Protein AF-A0A952K1B1-F1 (afdb_monomer_lite)

Foldseek 3Di:
DPVVQQEDEDPPPPVVVLVVVCVVPVRRAYAYQDPVCLLVVCCVVSSHPLDHPPDLQVLQADPVGNLSVVLSVCSVVVVSVVSVVSCVVLCVVVLCVQLVCVQFQQPVCRPGRDGFVLSSLLSCVQLVHDNPPDNHDDPPGDHDDPVSSVSSNVSCCVSPSHDD

Secondary structure (DSSP, 8-state):
--TT--EEEE-S--HHHHHHHHHH-TTSEEEES-THHHHTTTTTTTSS-SS-TT--GGGS-BTTB-HHHHHHHHHHTT-HHHHHHHHHHTTHHHHHHHHHHHHHB-TTSTTS-B--HHHHHHHHHHTT----S--SPPTTSPPPPHHHHHHHHHHHHHTTSS--

Sequence (164 aa):
EIPAVCATKEGAFRPASSRLLHELAPDLVIWECDTTVYRAGWLRAGIVGPAQLGTAGYLYETPQQPILSEYWELVWNDKLMEAMDYAEKSGLDQFGVDIRSWFTCYPGRPDYFTHWGGAFKYAASLLGLPIGDYPHSRPPQAELPDEGRAQIRTAYQRFGLIAE

Structure (mmCIF, N/CA/C/O backbone):
data_AF-A0A952K1B1-F1
#
_entry.id   AF-A0A952K1B1-F1
#
loop_
_atom_site.group_PDB
_atom_site.id
_atom_site.type_symbol
_atom_site.label_atom_id
_atom_site.label_alt_id
_atom_site.label_comp_id
_atom_site.label_asym_id
_atom_site.label_entity_id
_atom_site.label_seq_id
_atom_site.pdbx_PDB_ins_code
_atom_site.Cartn_x
_atom_site.Cartn_y
_atom_site.Cartn_z
_atom_site.occupancy
_atom_site.B_iso_or_equiv
_atom_site.auth_seq_id
_atom_site.auth_comp_id
_atom_site.auth_asym_id
_atom_site.auth_atom_id
_atom_site.pdbx_PDB_model_num
ATOM 1 N N . GLU A 1 1 ? 19.796 -12.356 -20.522 1.00 65.56 1 GLU A N 1
ATOM 2 C CA . GLU A 1 1 ? 19.002 -12.881 -19.396 1.00 65.56 1 GLU A CA 1
ATOM 3 C C . GLU A 1 1 ? 19.949 -13.402 -18.321 1.00 65.56 1 GLU A C 1
ATOM 5 O O . GLU A 1 1 ? 20.962 -13.998 -18.675 1.00 65.56 1 GLU A O 1
ATOM 10 N N . ILE A 1 2 ? 19.688 -13.111 -17.044 1.00 79.06 2 ILE A N 1
ATOM 11 C CA . ILE A 1 2 ? 20.440 -13.675 -15.912 1.00 79.06 2 ILE A CA 1
ATOM 12 C C . ILE A 1 2 ? 19.483 -14.663 -15.238 1.00 79.06 2 ILE A C 1
ATOM 14 O O . ILE A 1 2 ? 18.572 -14.195 -14.563 1.00 79.06 2 ILE A O 1
ATOM 18 N N . PRO A 1 3 ? 19.662 -15.991 -15.380 1.00 80.12 3 PRO A N 1
ATOM 19 C CA . PRO A 1 3 ? 18.679 -16.982 -14.916 1.00 80.12 3 PRO A CA 1
ATOM 20 C C . PRO A 1 3 ? 18.310 -16.894 -13.428 1.00 80.12 3 PRO A C 1
ATOM 22 O O . PRO A 1 3 ? 17.265 -17.375 -13.010 1.00 80.12 3 PRO A O 1
ATOM 25 N N . ALA A 1 4 ? 19.172 -16.283 -12.613 1.00 90.19 4 ALA A N 1
ATOM 26 C CA . ALA A 1 4 ? 18.931 -16.083 -11.188 1.00 90.19 4 ALA A CA 1
ATOM 27 C C . ALA A 1 4 ? 17.999 -14.895 -10.865 1.00 90.19 4 ALA A C 1
ATOM 29 O O . ALA A 1 4 ? 17.569 -14.765 -9.722 1.00 90.19 4 ALA A O 1
ATOM 30 N N . VAL A 1 5 ? 17.704 -14.015 -11.828 1.00 92.06 5 VAL A N 1
ATOM 31 C CA . VAL A 1 5 ? 16.844 -12.838 -11.632 1.00 92.06 5 VAL A CA 1
ATOM 32 C C . VAL A 1 5 ? 15.463 -13.137 -12.210 1.00 92.06 5 VAL A C 1
ATOM 34 O O . VAL A 1 5 ? 15.254 -13.020 -13.411 1.00 92.06 5 VAL A O 1
ATOM 37 N N . CYS A 1 6 ? 14.528 -13.531 -11.344 1.00 92.56 6 CYS A N 1
ATOM 38 C CA . CYS A 1 6 ? 13.170 -13.938 -11.727 1.00 92.56 6 CYS A CA 1
ATOM 39 C C . CYS A 1 6 ? 12.077 -12.914 -11.380 1.00 92.56 6 CYS A C 1
ATOM 41 O O . CYS A 1 6 ? 10.930 -13.079 -11.789 1.00 92.56 6 CYS A O 1
ATOM 43 N N . ALA A 1 7 ? 12.414 -11.861 -10.632 1.00 93.81 7 ALA A N 1
ATOM 44 C CA . ALA A 1 7 ? 11.464 -10.829 -10.247 1.00 93.81 7 ALA A CA 1
ATOM 45 C C . ALA A 1 7 ? 12.133 -9.464 -10.054 1.00 93.81 7 ALA A C 1
ATOM 47 O O . ALA A 1 7 ? 13.316 -9.378 -9.718 1.00 93.81 7 ALA A O 1
ATOM 48 N N . THR A 1 8 ? 11.342 -8.403 -10.194 1.00 92.81 8 THR A N 1
ATOM 49 C CA . THR A 1 8 ? 11.677 -7.051 -9.747 1.00 92.81 8 THR A CA 1
ATOM 50 C C . THR A 1 8 ? 10.590 -6.506 -8.826 1.00 92.81 8 THR A C 1
ATOM 52 O O . THR A 1 8 ? 9.411 -6.856 -8.928 1.00 92.81 8 THR A O 1
ATOM 55 N N . LYS A 1 9 ? 10.996 -5.607 -7.933 1.00 92.50 9 LYS A N 1
ATOM 56 C CA . LYS A 1 9 ? 10.090 -4.752 -7.178 1.00 92.50 9 LYS A CA 1
ATOM 57 C C . LYS A 1 9 ? 10.264 -3.322 -7.668 1.00 92.50 9 LYS A C 1
ATOM 59 O O . LYS A 1 9 ? 11.312 -2.722 -7.430 1.00 92.50 9 LYS A O 1
ATOM 64 N N . GLU A 1 10 ? 9.215 -2.752 -8.239 1.00 90.75 10 GLU A N 1
ATOM 65 C CA . GLU A 1 10 ? 9.232 -1.388 -8.752 1.00 90.75 10 GLU A CA 1
ATOM 66 C C . GLU A 1 10 ? 8.708 -0.389 -7.723 1.00 90.75 10 GLU A C 1
ATOM 68 O O . GLU A 1 10 ? 7.515 -0.146 -7.566 1.00 90.75 10 GLU A O 1
ATOM 73 N N . GLY A 1 11 ? 9.651 0.191 -6.977 1.00 86.75 11 GLY A N 1
ATOM 74 C CA . GLY A 1 11 ? 9.397 1.221 -5.967 1.00 86.75 11 GLY A CA 1
ATOM 75 C C . GLY A 1 11 ? 9.571 2.654 -6.465 1.00 86.75 11 GLY A C 1
ATOM 76 O O . GLY A 1 11 ? 9.517 3.577 -5.658 1.00 86.75 11 GLY A O 1
ATOM 77 N N . ALA A 1 12 ? 9.819 2.856 -7.763 1.00 86.25 12 ALA A N 1
ATOM 78 C CA . ALA A 1 12 ? 10.068 4.180 -8.331 1.00 86.25 12 ALA A CA 1
ATOM 79 C C . ALA A 1 12 ? 8.786 4.991 -8.594 1.00 86.25 12 ALA A C 1
ATOM 81 O O . AL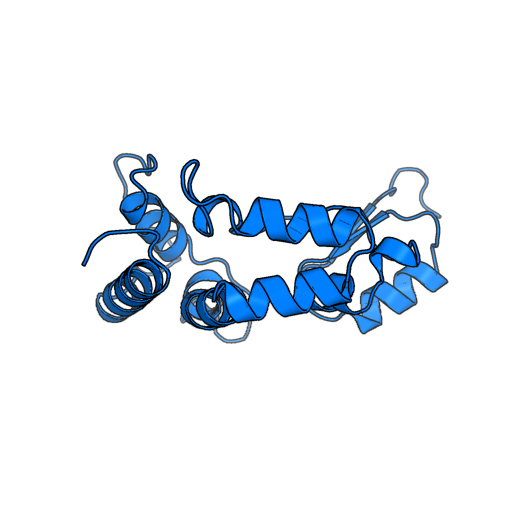A A 1 12 ? 8.891 6.181 -8.889 1.00 86.25 12 ALA A O 1
ATOM 82 N N . PHE A 1 13 ? 7.602 4.363 -8.505 1.00 85.38 13 PHE A N 1
ATOM 83 C CA . PHE A 1 13 ? 6.304 4.963 -8.855 1.00 85.38 13 PHE A CA 1
ATOM 84 C C . PHE A 1 13 ? 6.304 5.544 -10.276 1.00 85.38 13 PHE A C 1
ATOM 86 O O . PHE A 1 13 ? 5.852 6.660 -10.531 1.00 85.38 13 PHE A O 1
ATOM 93 N N . ARG A 1 14 ? 6.868 4.777 -11.218 1.00 90.12 14 ARG A N 1
ATOM 94 C CA . ARG A 1 14 ? 6.936 5.113 -12.646 1.00 90.12 14 ARG A CA 1
ATOM 95 C C . ARG A 1 14 ? 6.400 3.943 -13.473 1.00 90.12 14 ARG A C 1
ATOM 97 O O . ARG A 1 14 ? 7.198 3.250 -14.102 1.00 90.12 14 ARG A O 1
ATOM 104 N N . PRO A 1 15 ? 5.071 3.738 -13.530 1.00 92.19 15 PRO A N 1
ATOM 105 C CA . PRO A 1 15 ? 4.482 2.576 -14.197 1.00 92.19 15 PRO A CA 1
ATOM 106 C C . PRO A 1 15 ? 4.955 2.364 -15.639 1.00 92.19 15 PRO A C 1
ATOM 108 O O . PRO A 1 15 ? 5.158 1.235 -16.074 1.00 92.19 15 PRO A O 1
ATOM 111 N N . ALA A 1 16 ? 5.208 3.444 -16.387 1.00 93.88 16 ALA A N 1
ATOM 112 C CA . ALA A 1 16 ? 5.734 3.352 -17.750 1.00 93.88 16 ALA A CA 1
ATOM 113 C C . ALA A 1 16 ? 7.048 2.548 -17.834 1.00 93.88 16 ALA A C 1
ATOM 115 O O . ALA A 1 16 ? 7.242 1.796 -18.786 1.00 93.88 16 ALA A O 1
ATOM 116 N N . SER A 1 17 ? 7.926 2.657 -16.833 1.00 94.12 17 SER A N 1
ATOM 117 C CA . SER A 1 17 ? 9.162 1.872 -16.763 1.00 94.12 17 SER A CA 1
ATOM 118 C C . SER A 1 17 ? 8.877 0.382 -16.577 1.00 94.12 17 SER A C 1
ATOM 120 O O . SER A 1 17 ? 9.484 -0.436 -17.263 1.00 94.12 17 SER A O 1
ATOM 122 N N . SER A 1 18 ? 7.903 0.032 -15.739 1.00 94.81 18 SER A N 1
ATOM 123 C CA . SER A 1 18 ? 7.454 -1.349 -15.532 1.00 94.81 18 SER A CA 1
ATOM 124 C C . SER A 1 18 ? 6.862 -1.958 -16.803 1.00 94.81 18 SER A C 1
ATOM 126 O O . SER A 1 18 ? 7.141 -3.109 -17.130 1.00 94.81 18 SER A O 1
ATOM 128 N N . ARG A 1 19 ? 6.111 -1.171 -17.587 1.00 95.44 19 ARG A N 1
ATOM 129 C CA . ARG A 1 19 ? 5.605 -1.615 -18.895 1.00 95.44 19 ARG A CA 1
ATOM 130 C C . ARG A 1 19 ? 6.737 -1.922 -19.875 1.00 95.44 19 ARG A C 1
ATOM 132 O O . ARG A 1 19 ? 6.720 -2.979 -20.496 1.00 95.44 19 ARG A O 1
ATOM 139 N N . LEU A 1 20 ? 7.713 -1.020 -19.992 1.00 96.50 20 LEU A N 1
ATOM 140 C CA . LEU A 1 20 ? 8.884 -1.221 -20.853 1.00 96.50 20 LEU A CA 1
ATOM 141 C C . LEU A 1 20 ? 9.710 -2.436 -20.411 1.00 96.50 20 LEU A C 1
ATOM 143 O O . LEU A 1 20 ? 10.224 -3.174 -21.248 1.00 96.50 20 LEU A O 1
ATOM 147 N N . LEU A 1 21 ? 9.819 -2.664 -19.101 1.00 95.12 21 LEU A N 1
ATOM 148 C CA . LEU A 1 21 ? 10.512 -3.825 -18.557 1.00 95.12 21 LEU A CA 1
ATOM 149 C C . LEU A 1 21 ? 9.803 -5.134 -18.914 1.00 95.12 21 LEU A C 1
ATOM 151 O O . LEU A 1 21 ? 10.469 -6.073 -19.334 1.00 95.12 21 LEU A O 1
ATOM 155 N N . HIS A 1 22 ? 8.475 -5.183 -18.810 1.00 96.56 22 HIS A N 1
ATOM 156 C CA . HIS A 1 22 ? 7.697 -6.352 -19.225 1.00 96.56 22 HIS A CA 1
ATOM 157 C C . HIS A 1 22 ? 7.849 -6.646 -20.727 1.00 96.56 22 HIS A C 1
ATOM 159 O O . HIS A 1 22 ? 7.963 -7.800 -21.121 1.00 96.56 22 HIS A O 1
ATOM 165 N N . GLU A 1 23 ? 7.909 -5.615 -21.575 1.00 96.31 23 GLU A N 1
ATOM 166 C CA . GLU A 1 23 ? 8.156 -5.791 -23.015 1.00 96.31 23 GLU A CA 1
ATOM 167 C C . GLU A 1 23 ? 9.562 -6.341 -23.307 1.00 96.31 23 GLU A C 1
ATOM 169 O O . GLU A 1 23 ? 9.740 -7.117 -24.245 1.00 96.31 23 GLU A O 1
ATOM 174 N N . LEU A 1 24 ? 10.557 -5.969 -22.495 1.00 95.38 24 LEU A N 1
ATOM 175 C CA . LEU A 1 24 ? 11.935 -6.447 -22.621 1.00 95.38 24 LEU A CA 1
ATOM 176 C C . LEU A 1 24 ? 12.143 -7.857 -22.036 1.00 95.38 24 LEU A C 1
ATOM 178 O O . LEU A 1 24 ? 12.962 -8.617 -22.553 1.00 95.38 24 LEU A O 1
ATOM 182 N N . ALA A 1 25 ? 11.452 -8.181 -20.943 1.00 94.69 25 ALA A N 1
ATOM 183 C CA . ALA A 1 25 ? 11.604 -9.412 -20.171 1.00 94.69 25 ALA A CA 1
ATOM 184 C C . ALA A 1 25 ? 10.228 -9.909 -19.671 1.00 94.69 25 ALA A C 1
ATOM 186 O O . ALA A 1 25 ? 9.904 -9.731 -18.495 1.00 94.69 25 ALA A O 1
ATOM 187 N N . PRO A 1 26 ? 9.411 -10.530 -20.542 1.00 93.56 26 PRO A N 1
ATOM 188 C CA . PRO A 1 26 ? 8.021 -10.880 -20.229 1.00 93.56 26 PRO A CA 1
ATOM 189 C C . PRO A 1 26 ? 7.877 -11.933 -19.124 1.00 93.56 26 PRO A C 1
ATOM 191 O O . PRO A 1 26 ? 6.872 -11.936 -18.419 1.00 93.56 26 PRO A O 1
ATOM 194 N N . ASP A 1 27 ? 8.888 -12.785 -18.941 1.00 92.62 27 ASP A N 1
ATOM 195 C CA . ASP A 1 27 ? 8.898 -13.827 -17.908 1.00 92.62 27 ASP A CA 1
ATOM 196 C C . ASP A 1 27 ? 9.353 -13.308 -16.529 1.00 92.62 27 ASP A C 1
ATOM 198 O O . ASP A 1 27 ? 9.315 -14.040 -15.538 1.00 92.62 27 ASP A O 1
ATOM 202 N N . LEU A 1 28 ? 9.793 -12.045 -16.438 1.00 94.50 28 LEU A N 1
ATOM 203 C CA . LEU A 1 28 ? 10.175 -11.423 -15.174 1.00 94.50 28 LEU A CA 1
ATOM 204 C C . LEU A 1 28 ? 8.920 -11.016 -14.393 1.00 94.50 28 LEU A C 1
ATOM 206 O O . LEU A 1 28 ? 8.127 -10.197 -14.853 1.00 94.50 28 LEU A O 1
ATOM 210 N N . VAL A 1 29 ? 8.769 -11.515 -13.164 1.00 94.62 29 VAL A N 1
ATOM 211 C CA . VAL A 1 29 ? 7.666 -11.095 -12.290 1.00 94.62 29 VAL A CA 1
ATOM 212 C C . VAL A 1 29 ? 7.878 -9.648 -11.851 1.00 94.62 29 VAL A C 1
ATOM 214 O O . VAL A 1 29 ? 8.892 -9.320 -11.236 1.00 94.62 29 VAL A O 1
ATOM 217 N N . ILE A 1 30 ? 6.905 -8.778 -12.110 1.00 95.25 30 ILE A N 1
ATOM 218 C CA . ILE A 1 30 ? 6.952 -7.379 -11.673 1.00 95.25 30 ILE A CA 1
ATOM 219 C C . ILE A 1 30 ? 5.991 -7.179 -10.504 1.00 95.25 30 ILE A C 1
ATOM 221 O O . ILE A 1 30 ? 4.778 -7.344 -10.648 1.00 95.25 30 ILE A O 1
ATOM 225 N N . TRP A 1 31 ? 6.519 -6.779 -9.349 1.00 94.25 31 TRP A N 1
ATOM 226 C CA . TRP A 1 31 ? 5.712 -6.261 -8.247 1.00 94.25 31 TRP A CA 1
ATOM 227 C C . TRP A 1 31 ? 5.761 -4.743 -8.225 1.00 94.25 31 TRP A C 1
ATOM 229 O O . TRP A 1 31 ? 6.801 -4.151 -7.942 1.00 94.25 31 TRP A O 1
ATOM 239 N N . GLU A 1 32 ? 4.619 -4.122 -8.479 1.00 91.81 32 GLU A N 1
ATOM 240 C CA . GLU A 1 32 ? 4.472 -2.671 -8.447 1.00 91.81 32 GLU A CA 1
ATOM 241 C C . GLU A 1 32 ? 4.136 -2.151 -7.051 1.00 91.81 32 GLU A C 1
ATOM 243 O O . GLU A 1 32 ? 3.446 -2.813 -6.269 1.00 91.81 32 GLU A O 1
ATOM 248 N N . CYS A 1 33 ? 4.608 -0.939 -6.761 1.00 88.38 33 CYS A N 1
ATOM 249 C CA . CYS A 1 33 ? 4.230 -0.180 -5.573 1.00 88.38 33 CYS A CA 1
ATOM 250 C C . CYS A 1 33 ? 3.108 0.828 -5.860 1.00 88.38 33 CYS A C 1
ATOM 252 O O . CYS A 1 33 ? 2.483 1.299 -4.910 1.00 88.38 33 CYS A O 1
ATOM 254 N N . ASP A 1 34 ? 2.831 1.167 -7.123 1.00 87.81 34 ASP A N 1
ATOM 255 C CA . ASP A 1 34 ? 1.711 2.042 -7.490 1.00 87.81 34 ASP A CA 1
ATOM 256 C C . ASP A 1 34 ? 0.416 1.233 -7.669 1.00 87.81 34 ASP A C 1
ATOM 258 O O . ASP A 1 34 ? 0.363 0.299 -8.465 1.00 87.81 34 ASP A O 1
ATOM 262 N N . THR A 1 35 ? -0.654 1.584 -6.950 1.00 86.12 35 THR A N 1
ATOM 263 C CA . THR A 1 35 ? -1.942 0.874 -7.048 1.00 86.12 35 THR A CA 1
ATOM 264 C C . THR A 1 35 ? -2.669 1.120 -8.373 1.00 86.12 35 THR A C 1
ATOM 266 O O . THR A 1 35 ? -3.524 0.323 -8.767 1.00 86.12 35 THR A O 1
ATOM 269 N N . THR A 1 36 ? -2.318 2.187 -9.096 1.00 90.12 36 THR A N 1
ATOM 270 C CA . THR A 1 36 ? -2.964 2.587 -10.355 1.00 90.12 36 THR A CA 1
ATOM 271 C C . THR A 1 36 ? -2.831 1.512 -11.431 1.00 90.12 36 THR A C 1
ATOM 273 O O . THR A 1 36 ? -3.740 1.333 -12.239 1.00 90.12 36 THR A O 1
ATOM 276 N N . VAL A 1 37 ? -1.740 0.738 -11.424 1.00 94.06 37 VAL A N 1
ATOM 277 C CA . VAL A 1 37 ? -1.519 -0.324 -12.421 1.00 94.06 37 VAL A CA 1
ATOM 278 C C . VAL A 1 37 ? -2.567 -1.434 -12.321 1.00 94.06 37 VAL A C 1
ATOM 280 O O . VAL A 1 37 ? -3.003 -1.975 -13.336 1.00 94.06 37 VAL A O 1
ATOM 283 N N . TYR A 1 38 ? -3.039 -1.733 -11.108 1.00 93.88 38 TYR A N 1
ATOM 284 C CA . TYR A 1 38 ? -4.069 -2.748 -10.894 1.00 93.88 38 TYR A CA 1
ATOM 285 C C . TYR A 1 38 ? -5.421 -2.268 -11.427 1.00 93.88 38 TYR A C 1
ATOM 287 O O . TYR A 1 38 ? -6.114 -3.031 -12.096 1.00 93.88 38 TYR A O 1
ATOM 295 N N . ARG A 1 39 ? -5.740 -0.976 -11.259 1.00 92.38 39 ARG A N 1
ATOM 296 C CA . ARG A 1 39 ? -6.922 -0.343 -11.880 1.00 92.38 39 ARG A CA 1
ATOM 297 C C . ARG A 1 39 ? -6.835 -0.302 -13.400 1.00 92.38 39 ARG A C 1
ATOM 299 O O . ARG A 1 39 ? -7.834 -0.491 -14.080 1.00 92.38 39 ARG A O 1
ATOM 306 N N . ALA A 1 40 ? -5.632 -0.116 -13.940 1.00 93.81 40 ALA A N 1
ATOM 307 C CA . ALA A 1 40 ? -5.378 -0.178 -15.376 1.00 93.81 40 ALA A CA 1
ATOM 308 C C . ALA A 1 40 ? -5.483 -1.607 -15.955 1.00 93.81 40 ALA A C 1
ATOM 310 O O . ALA A 1 40 ? -5.272 -1.800 -17.153 1.00 93.81 40 ALA A O 1
ATOM 311 N N . GLY A 1 41 ? -5.787 -2.616 -15.130 1.00 95.00 41 GLY A N 1
ATOM 312 C CA . GLY A 1 41 ? -5.948 -4.005 -15.554 1.00 95.00 41 GLY A CA 1
ATOM 313 C C . GLY A 1 41 ? -4.633 -4.708 -15.875 1.00 95.00 41 GLY A C 1
ATOM 314 O O . GLY A 1 41 ? -4.628 -5.689 -16.618 1.00 95.00 41 GLY A O 1
ATOM 315 N N . TRP A 1 42 ? -3.508 -4.228 -15.337 1.00 96.38 42 TRP A N 1
ATOM 316 C CA . TRP A 1 42 ? -2.192 -4.803 -15.632 1.00 96.38 42 TRP A CA 1
ATOM 317 C C . TRP A 1 42 ? -2.016 -6.205 -15.061 1.00 96.38 42 TRP A C 1
ATOM 319 O O . TRP A 1 42 ? -1.282 -6.999 -15.645 1.00 96.38 42 TRP A O 1
ATOM 329 N N . LEU A 1 43 ? -2.730 -6.531 -13.979 1.00 96.00 43 LEU A N 1
ATOM 330 C CA . LEU A 1 43 ? -2.798 -7.896 -13.467 1.00 96.00 43 LEU A CA 1
ATOM 331 C C . LEU A 1 43 ? -3.459 -8.833 -14.489 1.00 96.00 43 LEU A C 1
ATOM 333 O O . LEU A 1 43 ? -2.859 -9.831 -14.873 1.00 96.00 43 LEU A O 1
ATOM 337 N N . ARG A 1 44 ? -4.649 -8.475 -15.002 1.00 95.56 44 ARG A N 1
ATOM 338 C CA . ARG A 1 44 ? -5.325 -9.228 -16.076 1.00 95.56 44 ARG A CA 1
ATOM 339 C C . ARG A 1 44 ? -4.431 -9.386 -17.306 1.00 95.56 44 ARG A C 1
ATOM 341 O O . ARG A 1 44 ? -4.430 -10.436 -17.937 1.00 95.56 44 ARG A O 1
ATOM 348 N N . ALA A 1 45 ? -3.696 -8.336 -17.663 1.00 95.69 45 ALA A N 1
ATOM 349 C CA . ALA A 1 45 ? -2.805 -8.339 -18.818 1.00 95.69 45 ALA A CA 1
ATOM 350 C C . ALA A 1 45 ? -1.499 -9.130 -18.600 1.00 95.69 45 ALA A C 1
ATOM 352 O O . ALA A 1 45 ? -0.698 -9.207 -19.527 1.00 95.69 45 ALA A O 1
ATOM 353 N N . GLY A 1 46 ? -1.260 -9.682 -17.403 1.00 95.50 46 GLY A N 1
ATOM 354 C CA . GLY A 1 46 ? -0.042 -10.432 -17.079 1.00 95.50 46 GLY A CA 1
ATOM 355 C C . GLY A 1 46 ? 1.219 -9.571 -16.947 1.00 95.50 46 GLY A C 1
ATOM 356 O O . GLY A 1 46 ? 2.322 -10.101 -16.996 1.00 95.50 46 GLY A O 1
ATOM 357 N N . ILE A 1 47 ? 1.074 -8.251 -16.791 1.00 96.06 47 ILE A N 1
ATOM 358 C CA . ILE A 1 47 ? 2.204 -7.310 -16.701 1.00 96.06 47 ILE A CA 1
ATOM 359 C C . ILE A 1 47 ? 2.771 -7.277 -15.277 1.00 96.06 47 ILE A C 1
ATOM 361 O O . ILE A 1 47 ? 3.977 -7.131 -15.095 1.00 96.06 47 ILE A O 1
ATOM 365 N N . VAL A 1 48 ? 1.905 -7.388 -14.265 1.00 95.94 48 VAL A N 1
ATOM 366 C CA . VAL A 1 48 ? 2.283 -7.358 -12.842 1.00 95.94 48 VAL A CA 1
ATOM 367 C C . VAL A 1 48 ? 1.777 -8.598 -12.113 1.00 95.94 48 VAL A C 1
ATOM 369 O O . VAL A 1 48 ? 0.770 -9.191 -12.500 1.00 95.94 48 VAL A O 1
ATOM 372 N N . GLY A 1 49 ? 2.464 -8.977 -11.036 1.00 93.69 49 GLY A N 1
ATOM 373 C CA . GLY A 1 49 ? 2.042 -10.064 -10.156 1.00 93.69 49 GLY A CA 1
ATOM 374 C C . GLY A 1 49 ? 0.807 -9.711 -9.308 1.00 93.69 49 GLY A C 1
ATOM 375 O O . GLY A 1 49 ? 0.475 -8.536 -9.155 1.00 93.69 49 GLY A O 1
ATOM 376 N N . PRO A 1 50 ? 0.142 -10.707 -8.689 1.00 91.00 50 PRO A N 1
ATOM 377 C CA . PRO A 1 50 ? -1.093 -10.529 -7.916 1.00 91.00 50 PRO A CA 1
ATOM 378 C C . PRO A 1 50 ? -0.852 -9.949 -6.511 1.00 91.00 50 PRO A C 1
ATOM 380 O O . PRO A 1 50 ? -1.567 -10.278 -5.571 1.00 91.00 50 PRO A O 1
ATOM 383 N N . ALA A 1 51 ? 0.174 -9.121 -6.328 1.00 83.31 51 ALA A N 1
ATOM 384 C CA . ALA A 1 51 ? 0.488 -8.533 -5.034 1.00 83.31 51 ALA A CA 1
ATOM 385 C C . ALA A 1 51 ? 1.254 -7.223 -5.190 1.00 83.31 51 ALA A C 1
ATOM 387 O O . ALA A 1 51 ? 2.258 -7.147 -5.900 1.00 83.31 51 ALA A O 1
ATOM 388 N N . GLN A 1 52 ? 0.830 -6.219 -4.430 1.00 84.38 52 GLN A N 1
ATOM 389 C CA . GLN A 1 52 ? 1.606 -5.009 -4.211 1.00 84.38 52 GLN A CA 1
ATOM 390 C C . GLN A 1 52 ? 2.629 -5.281 -3.095 1.00 84.38 52 GLN A C 1
ATOM 392 O O . GLN A 1 52 ? 2.266 -5.679 -1.987 1.00 84.38 52 GLN A O 1
ATOM 397 N N . LEU A 1 53 ? 3.923 -5.096 -3.367 1.00 74.56 53 LEU A N 1
ATOM 398 C CA . LEU A 1 53 ? 4.974 -5.415 -2.395 1.00 74.56 53 LEU A CA 1
ATOM 399 C C . LEU A 1 53 ? 5.355 -4.178 -1.569 1.00 74.56 53 LEU A C 1
ATOM 401 O O . LEU A 1 53 ? 5.775 -3.161 -2.110 1.00 74.56 53 LEU A O 1
ATOM 405 N N . GLY A 1 54 ? 5.381 -4.293 -0.238 1.00 65.56 54 GLY A N 1
ATOM 406 C CA . GLY A 1 54 ? 5.781 -3.199 0.668 1.00 65.56 54 GLY A CA 1
ATOM 407 C C . GLY A 1 54 ? 4.675 -2.188 0.946 1.00 65.56 54 GLY A C 1
ATOM 408 O O . GLY A 1 54 ? 4.944 -0.994 1.036 1.00 65.56 54 GLY A O 1
ATOM 409 N N . THR A 1 55 ? 3.443 -2.671 1.055 1.00 67.69 55 THR A N 1
ATOM 410 C CA . THR A 1 55 ? 2.286 -1.846 1.381 1.00 67.69 55 THR A CA 1
ATOM 411 C C . THR A 1 55 ? 2.170 -1.609 2.877 1.00 67.69 55 THR A C 1
ATOM 413 O O . THR A 1 55 ? 2.663 -2.376 3.705 1.00 67.69 55 THR A O 1
ATOM 416 N N . ALA A 1 56 ? 1.438 -0.558 3.220 1.00 87.25 56 ALA A N 1
ATOM 417 C CA . ALA A 1 56 ? 0.907 -0.337 4.555 1.00 87.25 56 ALA A CA 1
ATOM 418 C C . ALA A 1 56 ? -0.443 -1.060 4.745 1.00 87.25 56 ALA A C 1
ATOM 420 O O . ALA A 1 56 ? -1.265 -0.593 5.517 1.00 87.25 56 ALA A O 1
ATOM 421 N N . GLY A 1 57 ? -0.713 -2.159 4.023 1.00 89.44 57 GLY A N 1
ATOM 422 C CA . GLY A 1 57 ? -2.064 -2.727 3.933 1.00 89.44 57 GLY A CA 1
ATOM 423 C C . GLY A 1 57 ? -2.655 -3.150 5.280 1.00 89.44 57 GLY A C 1
ATOM 424 O O . GLY A 1 57 ? -3.818 -2.888 5.556 1.00 89.44 57 GLY A O 1
ATOM 425 N N . TYR A 1 58 ? -1.815 -3.665 6.181 1.00 91.81 58 TYR A N 1
ATOM 426 C CA . TYR A 1 58 ? -2.198 -4.006 7.557 1.00 91.81 58 TYR A CA 1
ATOM 427 C C . TYR A 1 58 ? -2.636 -2.799 8.412 1.00 91.81 58 TYR A C 1
ATOM 429 O O . TYR A 1 58 ? -3.106 -2.974 9.532 1.00 91.81 58 TYR A O 1
ATOM 437 N N . LEU A 1 59 ? -2.436 -1.576 7.916 1.00 95.69 59 LEU A N 1
ATOM 438 C CA . LEU A 1 59 ? -2.853 -0.327 8.549 1.00 95.69 59 LEU A CA 1
ATOM 439 C C . LEU A 1 59 ? -4.146 0.240 7.945 1.00 95.69 59 LEU A C 1
ATOM 441 O O . LEU A 1 59 ? -4.587 1.296 8.389 1.00 95.69 59 LEU A O 1
ATOM 445 N N . TYR A 1 60 ? -4.718 -0.412 6.930 1.00 94.94 60 TYR A N 1
ATOM 446 C CA . TYR A 1 60 ? -5.881 0.068 6.171 1.00 94.94 60 TYR A CA 1
ATOM 447 C C . TYR A 1 60 ? -7.168 -0.684 6.518 1.00 94.94 60 TYR A C 1
ATOM 449 O O . TYR A 1 60 ? -8.220 -0.385 5.965 1.00 94.94 60 TYR A O 1
ATOM 457 N N . GLU A 1 61 ? -7.103 -1.666 7.410 1.00 95.75 61 GLU A N 1
ATOM 458 C CA . GLU A 1 61 ? -8.248 -2.499 7.750 1.00 95.75 61 GLU A CA 1
ATOM 459 C C . GLU A 1 61 ? -8.112 -3.114 9.143 1.00 95.75 61 GLU A C 1
ATOM 461 O O . GLU A 1 61 ? -7.046 -3.086 9.763 1.00 95.75 61 GLU A O 1
ATOM 466 N N . THR A 1 62 ? -9.211 -3.687 9.628 1.00 95.69 62 THR A N 1
ATOM 467 C CA . THR A 1 62 ? -9.262 -4.505 10.846 1.00 95.69 62 THR A CA 1
ATOM 468 C C . THR A 1 62 ? -9.991 -5.817 10.549 1.00 95.69 62 THR A C 1
ATOM 470 O O . THR A 1 62 ? -10.686 -5.909 9.536 1.00 95.69 62 THR A O 1
ATOM 473 N N . PRO A 1 63 ? -9.927 -6.833 11.431 1.00 94.81 63 PRO A N 1
ATOM 474 C CA . PRO A 1 63 ? -10.711 -8.056 11.246 1.00 94.81 63 PRO A CA 1
ATOM 475 C C . PRO A 1 63 ? -12.229 -7.822 11.155 1.00 94.81 63 PRO A C 1
ATOM 477 O O . PRO A 1 63 ? -12.936 -8.639 10.576 1.00 94.81 63 PRO A O 1
ATOM 480 N N . GLN A 1 64 ? -12.739 -6.732 11.737 1.00 94.88 64 GLN A N 1
ATOM 481 C CA . GLN A 1 64 ? -14.157 -6.358 11.699 1.00 94.88 64 GLN A CA 1
ATOM 482 C C . GLN A 1 64 ? -14.520 -5.532 10.457 1.00 94.88 64 GLN A C 1
ATOM 484 O O . GLN A 1 64 ? -15.697 -5.432 10.121 1.00 94.88 64 GLN A O 1
ATOM 489 N N . GLN A 1 65 ? -13.526 -4.947 9.787 1.00 95.75 65 GLN A N 1
ATOM 490 C CA . GLN A 1 65 ? -13.687 -4.084 8.619 1.00 95.75 65 GLN A CA 1
ATOM 491 C C . GLN A 1 65 ? -12.575 -4.398 7.598 1.00 95.75 65 GLN A C 1
ATOM 493 O O . GLN A 1 65 ? -11.633 -3.611 7.470 1.00 95.75 65 GLN A O 1
ATOM 498 N N . PRO A 1 66 ? -12.646 -5.550 6.896 1.00 96.44 66 PRO A N 1
ATOM 499 C CA . PRO A 1 66 ? -11.604 -6.054 5.993 1.00 96.44 66 PRO A CA 1
ATOM 500 C C . PRO A 1 66 ? -11.651 -5.375 4.609 1.00 96.44 66 PRO A C 1
ATOM 502 O O . PRO A 1 66 ? -11.661 -6.035 3.570 1.00 96.44 66 PRO A O 1
ATOM 505 N N . ILE A 1 67 ? -11.743 -4.040 4.586 1.00 96.06 67 ILE A N 1
ATOM 506 C CA . ILE A 1 67 ? -12.023 -3.265 3.365 1.00 96.06 67 ILE A CA 1
ATOM 507 C C . ILE A 1 67 ? -10.940 -3.454 2.304 1.00 96.06 67 ILE A C 1
ATOM 509 O O . ILE A 1 67 ? -11.239 -3.569 1.115 1.00 96.06 67 ILE A O 1
ATOM 513 N N . LEU A 1 68 ? -9.669 -3.474 2.706 1.00 94.88 68 LEU A N 1
ATOM 514 C CA . LEU A 1 68 ? -8.585 -3.613 1.743 1.00 94.88 68 LEU A CA 1
ATOM 515 C C . LEU A 1 68 ? -8.571 -5.028 1.151 1.00 94.88 68 LEU A C 1
ATOM 517 O O . LEU A 1 68 ? -8.368 -5.184 -0.053 1.00 94.88 68 LEU A O 1
ATOM 521 N N . SER A 1 69 ? -8.823 -6.038 1.979 1.00 95.38 69 SER A N 1
ATOM 522 C CA . SER A 1 69 ? -8.968 -7.431 1.570 1.00 95.38 69 SER A CA 1
ATOM 523 C C . SER A 1 69 ? -10.125 -7.605 0.580 1.00 95.38 69 SER A C 1
ATOM 525 O O . SER A 1 69 ? -9.926 -8.176 -0.490 1.00 95.38 69 SER A O 1
ATOM 527 N N . GLU A 1 70 ? -11.303 -7.044 0.866 1.00 97.31 70 GLU A N 1
ATOM 528 C CA . GLU A 1 70 ? -12.457 -7.075 -0.046 1.00 97.31 70 GLU A CA 1
ATOM 529 C C . GLU A 1 70 ? -12.160 -6.386 -1.389 1.00 97.31 70 GLU A C 1
ATOM 531 O O . GLU A 1 70 ? -12.518 -6.906 -2.448 1.00 97.31 70 GLU A O 1
ATOM 536 N N . TYR A 1 71 ? -11.447 -5.255 -1.373 1.00 96.00 71 TYR A N 1
ATOM 537 C CA . TYR A 1 71 ? -10.989 -4.596 -2.597 1.00 96.00 71 TYR A CA 1
ATOM 538 C C . TYR A 1 71 ? -10.052 -5.493 -3.423 1.00 96.00 71 TYR A C 1
ATOM 540 O O . TYR A 1 71 ? -10.229 -5.621 -4.638 1.00 96.00 71 TYR A O 1
ATOM 548 N N . TRP A 1 72 ? -9.060 -6.129 -2.790 1.00 95.06 72 TRP A N 1
ATOM 549 C CA . TRP A 1 72 ? -8.118 -7.004 -3.494 1.00 95.06 72 TRP A CA 1
ATOM 550 C C . TRP A 1 72 ? -8.777 -8.262 -4.049 1.00 95.06 72 TRP A C 1
ATOM 552 O O . TRP A 1 72 ? -8.435 -8.663 -5.159 1.00 95.06 72 TRP A O 1
ATOM 562 N N . GLU A 1 73 ? -9.770 -8.823 -3.360 1.00 96.75 73 GLU A N 1
ATOM 563 C CA . GLU A 1 73 ? -10.586 -9.913 -3.899 1.00 96.75 73 GLU A CA 1
ATOM 564 C C . GLU A 1 73 ? -11.262 -9.511 -5.216 1.00 96.75 73 GLU A C 1
ATOM 566 O O . GLU A 1 73 ? -11.242 -10.272 -6.184 1.00 96.75 73 GLU A O 1
ATOM 571 N N . LEU A 1 74 ? -11.807 -8.294 -5.318 1.00 97.38 74 LEU A N 1
ATOM 572 C CA . LEU A 1 74 ? -12.386 -7.808 -6.576 1.00 97.38 74 LEU A CA 1
ATOM 573 C C . LEU A 1 74 ? -11.325 -7.684 -7.681 1.00 97.38 74 LEU A C 1
ATOM 575 O O . LEU A 1 74 ? -11.564 -8.114 -8.811 1.00 97.38 74 LEU A O 1
ATOM 579 N N . VAL A 1 75 ? -10.139 -7.159 -7.356 1.00 95.62 75 VAL A N 1
ATOM 580 C CA . VAL A 1 75 ? -9.015 -7.034 -8.302 1.00 95.62 75 VAL A CA 1
ATOM 581 C C . VAL A 1 75 ? -8.534 -8.402 -8.795 1.00 95.62 75 VAL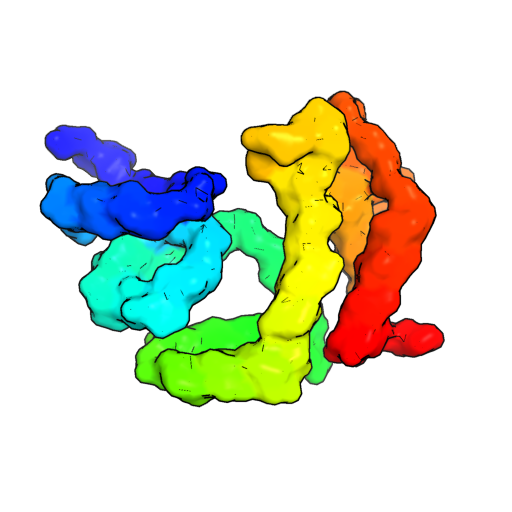 A C 1
ATOM 583 O O . VAL A 1 75 ? -8.365 -8.593 -10.000 1.00 95.62 75 VAL A O 1
ATOM 586 N N . TRP A 1 76 ? -8.332 -9.367 -7.894 1.00 95.56 76 TRP A N 1
ATOM 587 C CA . TRP A 1 76 ? -7.875 -10.717 -8.238 1.00 95.56 76 TRP A CA 1
ATOM 588 C C . TRP A 1 76 ? -8.885 -11.489 -9.089 1.00 95.56 76 TRP A C 1
ATOM 590 O O . TRP A 1 76 ? -8.486 -12.310 -9.911 1.00 95.56 76 TRP A O 1
ATOM 600 N N . ASN A 1 77 ? -10.176 -11.189 -8.938 1.00 96.81 77 ASN A N 1
ATOM 601 C CA . ASN A 1 77 ? -11.256 -11.792 -9.717 1.00 96.81 77 ASN A CA 1
ATOM 602 C C . ASN A 1 77 ? -11.603 -11.019 -11.011 1.00 96.81 77 ASN A C 1
ATOM 604 O O . ASN A 1 77 ? -12.664 -11.259 -11.584 1.00 96.81 77 ASN A O 1
ATOM 608 N N . ASP A 1 78 ? -10.745 -10.094 -11.468 1.00 95.38 78 ASP A N 1
ATOM 609 C CA . ASP A 1 78 ? -10.944 -9.256 -12.671 1.00 95.38 78 ASP A CA 1
ATOM 610 C C . ASP A 1 78 ? -12.254 -8.436 -12.665 1.00 95.38 78 ASP A C 1
ATOM 612 O O . ASP A 1 78 ? -12.810 -8.074 -13.702 1.00 95.38 78 ASP A O 1
ATOM 616 N N . LYS A 1 79 ? -12.752 -8.087 -11.474 1.00 97.44 79 LYS A N 1
ATOM 617 C CA . LYS A 1 79 ? -13.933 -7.232 -11.282 1.00 97.44 79 LYS A CA 1
ATOM 618 C C . LYS A 1 79 ? -13.515 -5.775 -11.107 1.00 97.44 79 LYS A C 1
ATOM 620 O O . LYS A 1 79 ? -13.734 -5.167 -10.062 1.00 97.44 79 LYS A O 1
ATOM 625 N N . LEU A 1 80 ? -12.808 -5.232 -12.101 1.00 96.00 80 LEU A N 1
ATOM 626 C CA . LEU A 1 80 ? -12.114 -3.943 -11.965 1.00 96.00 80 LEU A CA 1
ATOM 627 C C . LEU A 1 80 ? -13.071 -2.760 -11.774 1.00 96.00 80 LEU A C 1
ATOM 629 O O . LEU A 1 80 ? -12.770 -1.860 -10.994 1.00 96.00 80 LEU A O 1
ATOM 633 N N . MET A 1 81 ? -14.222 -2.768 -12.451 1.00 97.31 81 MET A N 1
ATOM 634 C CA . MET A 1 81 ? -15.225 -1.709 -12.297 1.00 97.31 81 MET A CA 1
ATOM 635 C C . MET A 1 81 ? -15.824 -1.737 -10.891 1.00 97.31 81 MET A C 1
ATOM 637 O O . MET A 1 81 ? -15.911 -0.706 -10.234 1.00 97.31 81 MET A O 1
ATOM 641 N N . GLU A 1 82 ? -16.160 -2.926 -10.394 1.00 98.50 82 GLU A N 1
ATOM 642 C CA . GLU A 1 82 ? -16.658 -3.123 -9.038 1.00 98.50 82 GLU A CA 1
ATOM 643 C C . GLU A 1 82 ? -15.604 -2.763 -7.990 1.00 98.50 82 GLU A C 1
ATOM 645 O O . GLU A 1 82 ? -15.947 -2.163 -6.978 1.00 98.50 82 GLU A O 1
ATOM 650 N N . ALA A 1 83 ? -14.329 -3.081 -8.230 1.00 97.31 83 ALA A N 1
ATOM 651 C CA . ALA A 1 83 ? -13.228 -2.702 -7.348 1.00 97.31 83 ALA A CA 1
ATOM 652 C C . ALA A 1 83 ? -13.092 -1.176 -7.238 1.00 97.31 83 ALA A C 1
ATOM 654 O O . ALA A 1 83 ? -12.917 -0.654 -6.138 1.00 97.31 83 ALA A O 1
ATOM 655 N N . MET A 1 84 ? -13.189 -0.455 -8.362 1.00 97.00 84 MET A N 1
ATOM 656 C CA . MET A 1 84 ? -13.138 1.011 -8.386 1.00 97.00 84 MET A CA 1
ATOM 657 C C . MET A 1 84 ? -14.331 1.625 -7.648 1.00 97.00 84 MET A C 1
ATOM 659 O O . MET A 1 84 ? -14.136 2.450 -6.758 1.00 97.00 84 MET A O 1
ATOM 663 N N . ASP A 1 85 ? -15.544 1.160 -7.954 1.00 98.25 85 ASP A N 1
ATOM 664 C CA . ASP A 1 85 ? -16.769 1.575 -7.269 1.00 98.25 85 ASP A CA 1
ATOM 665 C C . ASP A 1 85 ? -16.699 1.308 -5.759 1.00 98.25 85 ASP A C 1
ATOM 667 O O . ASP A 1 85 ? -17.127 2.130 -4.949 1.00 98.25 85 ASP A O 1
ATOM 671 N N . TYR A 1 86 ? -16.185 0.140 -5.369 1.00 98.25 86 TYR A N 1
ATOM 672 C CA . TYR A 1 86 ? -16.033 -0.254 -3.975 1.00 98.25 86 TYR A CA 1
ATOM 673 C C . TYR A 1 86 ? -15.025 0.642 -3.252 1.00 98.25 86 TYR A C 1
ATOM 675 O O . TYR A 1 86 ? -15.319 1.130 -2.163 1.00 98.25 86 TYR A O 1
ATOM 683 N N . ALA A 1 87 ? -13.859 0.901 -3.849 1.00 96.50 87 ALA A N 1
ATOM 684 C CA . ALA A 1 87 ? -12.830 1.748 -3.249 1.00 96.50 87 ALA A CA 1
ATOM 685 C C . ALA A 1 87 ? -13.304 3.197 -3.033 1.00 96.50 87 ALA A C 1
ATOM 687 O O . ALA A 1 87 ? -12.990 3.804 -2.009 1.00 96.50 87 ALA A O 1
ATOM 688 N N . GLU A 1 88 ? -14.106 3.730 -3.958 1.00 97.06 88 GLU A N 1
ATOM 689 C CA . GLU A 1 88 ? -14.743 5.039 -3.804 1.00 97.06 88 GLU A CA 1
ATOM 690 C C . GLU A 1 88 ? -15.800 5.017 -2.688 1.00 97.06 88 GLU A C 1
ATOM 692 O O . GLU A 1 88 ? -15.713 5.785 -1.730 1.00 97.06 88 GLU A O 1
ATOM 697 N N . LYS A 1 89 ? -16.781 4.106 -2.771 1.00 97.81 89 LYS A N 1
ATOM 698 C CA . LYS A 1 89 ? -17.940 4.067 -1.857 1.00 97.81 89 LYS A CA 1
ATOM 699 C C . LYS A 1 89 ? -17.569 3.695 -0.423 1.00 97.81 89 LYS A C 1
ATOM 701 O O . LYS A 1 89 ? -18.204 4.179 0.508 1.00 97.81 89 LYS A O 1
ATOM 706 N N . SER A 1 90 ? -16.560 2.844 -0.239 1.00 97.19 90 SER A N 1
ATOM 707 C CA . SER A 1 90 ? -16.034 2.485 1.085 1.00 97.19 90 SER A CA 1
ATOM 708 C C . SER A 1 90 ? -15.225 3.613 1.729 1.00 97.19 90 SER A C 1
ATOM 710 O O . SER A 1 90 ? -14.992 3.576 2.933 1.00 97.19 90 SER A O 1
ATOM 712 N N . GLY A 1 91 ? -14.783 4.608 0.950 1.00 97.19 91 GLY A N 1
ATOM 713 C CA . GLY A 1 91 ? -13.873 5.660 1.400 1.00 97.19 91 GLY A CA 1
ATOM 714 C C . GLY A 1 91 ? -12.391 5.270 1.371 1.00 97.19 91 GLY A C 1
ATOM 715 O O . GLY A 1 91 ? -11.560 6.083 1.775 1.00 97.19 91 GLY A O 1
ATOM 716 N N . LEU A 1 92 ? -12.039 4.074 0.878 1.00 95.81 92 LEU A N 1
ATOM 717 C CA . LEU A 1 92 ? -10.656 3.585 0.787 1.00 95.81 92 LEU A CA 1
ATOM 718 C C . LEU A 1 92 ? -9.755 4.546 -0.002 1.00 95.81 92 LEU A C 1
ATOM 720 O O . LEU A 1 92 ? -8.618 4.801 0.401 1.00 95.81 92 LEU A O 1
ATOM 724 N N . ASP A 1 93 ? -10.271 5.117 -1.093 1.00 95.19 93 ASP A N 1
ATOM 725 C CA . ASP A 1 93 ? -9.526 6.072 -1.923 1.00 95.19 93 ASP A CA 1
ATOM 726 C C . ASP A 1 93 ? -9.177 7.338 -1.160 1.00 95.19 93 ASP A C 1
ATOM 728 O O . ASP A 1 93 ? -8.026 7.785 -1.157 1.00 95.19 93 ASP A O 1
ATOM 732 N N . GLN A 1 94 ? -10.168 7.891 -0.468 1.00 96.44 94 GLN A N 1
ATOM 733 C CA . GLN A 1 94 ? -9.972 9.093 0.316 1.00 96.44 94 GLN A CA 1
ATOM 734 C C . GLN A 1 94 ? -9.029 8.824 1.495 1.00 96.44 94 GLN A C 1
ATOM 736 O O . GLN A 1 94 ? -8.116 9.614 1.731 1.00 96.44 94 GLN A O 1
ATOM 741 N N . PHE A 1 95 ? -9.200 7.695 2.188 1.00 96.00 95 PHE A N 1
ATOM 742 C CA . PHE A 1 95 ? -8.326 7.304 3.289 1.00 96.00 95 PHE A CA 1
ATOM 743 C C . PHE A 1 95 ? -6.868 7.197 2.834 1.00 96.00 95 PHE A C 1
ATOM 745 O O . PHE A 1 95 ? -5.981 7.770 3.466 1.00 96.00 95 PHE A O 1
ATOM 752 N N . GLY A 1 96 ? -6.623 6.546 1.691 1.00 92.50 96 GLY A N 1
ATOM 753 C CA . GLY A 1 96 ? -5.297 6.464 1.086 1.00 92.50 96 GLY A CA 1
ATOM 754 C C . GLY A 1 96 ? -4.682 7.839 0.815 1.00 92.50 96 GLY A C 1
ATOM 755 O O . GLY A 1 96 ? -3.508 8.049 1.117 1.00 92.50 96 GLY A O 1
ATOM 756 N N . VAL A 1 97 ? -5.461 8.798 0.300 1.00 92.31 97 VAL A N 1
ATOM 757 C CA . VAL A 1 97 ? -5.002 10.183 0.082 1.00 92.31 97 VAL A CA 1
ATOM 758 C C . VAL A 1 97 ? -4.595 10.857 1.394 1.00 92.31 97 VAL A C 1
ATOM 760 O O . VAL A 1 97 ? -3.536 11.484 1.438 1.00 92.31 97 VAL A O 1
ATOM 763 N N . ASP A 1 98 ? -5.380 10.703 2.460 1.00 94.12 98 ASP A N 1
ATOM 764 C CA . ASP A 1 98 ? -5.132 11.406 3.724 1.00 94.12 98 ASP A CA 1
ATOM 765 C C . ASP A 1 98 ? -3.844 10.964 4.426 1.00 94.12 98 ASP A C 1
ATOM 767 O O . ASP A 1 98 ? -3.182 11.768 5.083 1.00 94.12 98 ASP A O 1
ATOM 771 N N . ILE A 1 99 ? -3.492 9.679 4.317 1.00 91.88 99 ILE A N 1
ATOM 772 C CA . ILE A 1 99 ? -2.374 9.098 5.075 1.00 91.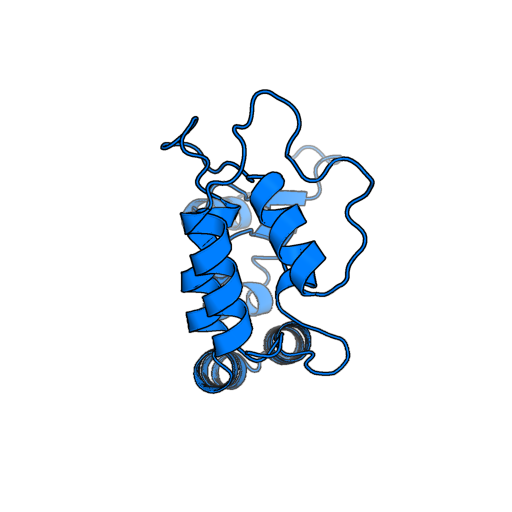88 99 ILE A CA 1
ATOM 773 C C . ILE A 1 99 ? -1.094 8.932 4.253 1.00 91.88 99 ILE A C 1
ATOM 775 O O . ILE A 1 99 ? -0.012 8.796 4.831 1.00 91.88 99 ILE A O 1
ATOM 779 N N . ARG A 1 100 ? -1.179 8.940 2.913 1.00 85.31 100 ARG A N 1
ATOM 780 C CA . ARG A 1 100 ? -0.048 8.602 2.030 1.00 85.31 100 ARG A CA 1
ATOM 781 C C . ARG A 1 100 ? 1.180 9.463 2.290 1.00 85.31 100 ARG A C 1
ATOM 783 O O . ARG A 1 100 ? 2.274 8.920 2.431 1.00 85.31 100 ARG A O 1
ATOM 790 N N . SER A 1 101 ? 1.017 10.783 2.376 1.00 87.31 101 SER A N 1
ATOM 791 C CA . SER A 1 101 ? 2.145 11.705 2.565 1.00 87.31 101 SER A CA 1
ATOM 792 C C . SER A 1 101 ? 2.902 11.416 3.865 1.00 87.31 101 SER A C 1
ATOM 794 O O . SER A 1 101 ? 4.130 11.342 3.854 1.00 87.31 101 SER A O 1
ATOM 796 N N . TRP A 1 102 ? 2.194 11.140 4.962 1.00 92.25 102 TRP A N 1
ATOM 797 C CA . TRP A 1 102 ? 2.815 10.809 6.245 1.00 92.25 102 TRP A CA 1
ATOM 798 C C . TRP A 1 102 ? 3.607 9.505 6.211 1.00 92.25 102 TRP A C 1
ATOM 800 O O . TRP A 1 102 ? 4.607 9.373 6.918 1.00 92.25 102 TRP A O 1
ATOM 810 N N . PHE A 1 103 ? 3.203 8.549 5.375 1.00 90.88 103 PHE A N 1
ATOM 811 C CA . PHE A 1 103 ? 3.919 7.286 5.243 1.00 90.88 103 PHE A CA 1
ATOM 812 C C . PHE A 1 103 ? 5.136 7.389 4.335 1.00 90.88 103 PHE A C 1
ATOM 814 O O . PHE A 1 103 ? 6.083 6.644 4.563 1.00 90.88 103 PHE A O 1
ATOM 821 N N . THR A 1 104 ? 5.157 8.284 3.345 1.00 88.38 104 THR A N 1
ATOM 822 C CA . THR A 1 104 ? 6.153 8.213 2.259 1.00 88.38 104 THR A CA 1
ATOM 823 C C . THR A 1 104 ? 6.967 9.488 2.019 1.00 88.38 104 THR A C 1
ATOM 825 O O . THR A 1 104 ? 7.873 9.467 1.184 1.00 88.38 104 THR A O 1
ATOM 828 N N . CYS A 1 105 ? 6.689 10.582 2.737 1.00 86.62 105 CYS A N 1
ATOM 829 C CA . CYS A 1 105 ? 7.327 11.893 2.551 1.00 86.62 105 CYS A CA 1
ATOM 830 C C . CYS A 1 105 ? 8.018 12.381 3.837 1.00 86.62 105 CYS A C 1
ATOM 832 O O . CYS A 1 105 ? 7.579 13.339 4.470 1.00 86.62 105 CYS A O 1
ATOM 834 N N . TYR A 1 106 ? 9.117 11.734 4.243 1.00 87.50 106 TYR A N 1
ATOM 835 C CA . TYR A 1 106 ? 9.910 12.211 5.384 1.00 87.50 106 TYR A CA 1
ATOM 836 C C . TYR A 1 106 ? 10.525 13.603 5.099 1.00 87.50 106 TYR A C 1
ATOM 838 O O . TYR A 1 106 ? 11.323 13.718 4.165 1.00 87.50 106 TYR A O 1
ATOM 846 N N . PRO A 1 107 ? 10.267 14.641 5.925 1.00 85.75 107 PRO A N 1
ATOM 847 C CA . PRO A 1 107 ? 10.736 16.007 5.657 1.00 85.75 107 PRO A CA 1
ATOM 848 C C . PRO A 1 107 ? 12.257 16.169 5.568 1.00 85.75 107 PRO A C 1
ATOM 850 O O . PRO A 1 107 ? 12.737 17.085 4.912 1.00 85.75 107 PRO A O 1
ATOM 853 N N . GLY A 1 108 ? 13.038 15.281 6.195 1.00 85.75 108 GLY A N 1
ATOM 854 C CA . GLY A 1 108 ? 14.500 15.298 6.073 1.00 85.75 108 GLY A CA 1
ATOM 855 C C . GLY A 1 108 ? 15.027 14.771 4.730 1.00 85.75 108 GLY A C 1
ATOM 856 O O . GLY A 1 108 ? 16.235 14.803 4.504 1.00 85.75 108 GLY A O 1
ATOM 857 N N . ARG A 1 109 ? 14.150 14.249 3.860 1.00 87.06 109 ARG A N 1
ATOM 858 C CA . ARG A 1 109 ? 14.443 13.800 2.488 1.00 87.06 109 ARG A CA 1
ATOM 859 C C . ARG A 1 109 ? 13.246 14.086 1.557 1.00 87.06 109 ARG A C 1
ATOM 861 O O . ARG A 1 109 ? 12.634 13.141 1.063 1.00 87.06 109 ARG A O 1
ATOM 868 N N . PRO A 1 110 ? 12.898 15.362 1.319 1.00 81.69 110 PRO A N 1
ATOM 869 C CA . PRO A 1 110 ? 11.644 15.739 0.659 1.00 81.69 110 PRO A CA 1
ATOM 870 C C . PRO A 1 110 ? 11.532 15.241 -0.792 1.00 81.69 110 PRO A C 1
ATOM 872 O O . PRO A 1 110 ? 10.440 14.893 -1.228 1.00 81.69 110 PRO A O 1
ATOM 875 N N . ASP A 1 111 ? 12.653 15.121 -1.510 1.00 83.31 111 ASP A N 1
ATOM 876 C CA . ASP A 1 111 ? 12.682 14.690 -2.919 1.00 83.31 111 ASP A CA 1
ATOM 877 C C . ASP A 1 111 ? 12.843 13.170 -3.100 1.00 83.31 111 ASP A C 1
ATOM 879 O O . ASP A 1 111 ? 13.117 12.685 -4.200 1.00 83.31 111 ASP A O 1
ATOM 883 N N . TYR A 1 112 ? 12.727 12.394 -2.017 1.00 82.06 112 TYR A N 1
ATOM 884 C CA . TYR A 1 112 ? 12.940 10.952 -2.044 1.00 82.06 112 TYR A CA 1
ATOM 885 C C . TYR A 1 112 ? 11.808 10.215 -1.339 1.00 82.06 112 TYR A C 1
ATOM 887 O O . TYR A 1 112 ? 11.502 10.488 -0.177 1.00 82.06 112 TYR A O 1
ATOM 895 N N . PHE A 1 113 ? 11.247 9.211 -2.015 1.00 84.88 113 PHE A N 1
ATOM 896 C CA . PHE A 1 113 ? 10.288 8.294 -1.411 1.00 84.88 113 PHE A CA 1
ATOM 897 C C . PHE A 1 113 ? 10.907 7.635 -0.171 1.00 84.88 113 PHE A C 1
ATOM 899 O O . PHE A 1 113 ? 11.810 6.801 -0.264 1.00 84.88 113 PHE A O 1
ATOM 906 N N . THR A 1 114 ? 10.437 8.038 1.007 1.00 86.62 114 THR A N 1
ATOM 907 C CA . THR A 1 114 ? 11.041 7.653 2.282 1.00 86.62 114 THR A CA 1
ATOM 908 C C . THR A 1 114 ? 9.956 7.225 3.250 1.00 86.62 114 THR A C 1
ATOM 910 O O . THR A 1 114 ? 9.195 8.057 3.739 1.00 86.62 114 THR A O 1
ATOM 913 N N . HIS A 1 115 ? 9.936 5.934 3.586 1.00 89.06 115 HIS A N 1
ATOM 914 C CA . HIS A 1 115 ? 9.057 5.425 4.632 1.00 89.06 115 HIS A CA 1
ATOM 915 C C . HIS A 1 115 ? 9.375 6.063 5.979 1.00 89.06 115 HIS A C 1
ATOM 917 O O . HIS A 1 115 ? 10.500 5.917 6.457 1.00 89.06 115 HIS A O 1
ATOM 923 N N . TRP A 1 116 ? 8.409 6.715 6.623 1.00 91.31 116 TRP A N 1
ATOM 924 C CA . TRP A 1 116 ? 8.619 7.321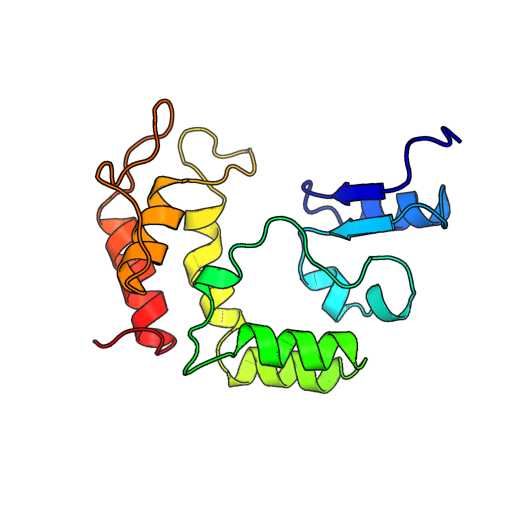 7.939 1.00 91.31 116 TRP A CA 1
ATOM 925 C C . TRP A 1 116 ? 8.138 6.400 9.063 1.00 91.31 116 TRP A C 1
ATOM 927 O O . TRP A 1 116 ? 6.966 6.395 9.427 1.00 91.31 116 TRP A O 1
ATOM 937 N N . GLY A 1 117 ? 9.051 5.619 9.649 1.00 91.50 117 GLY A N 1
ATOM 938 C CA . GLY A 1 117 ? 8.705 4.577 10.628 1.00 91.50 117 GLY A CA 1
ATOM 939 C C . GLY A 1 117 ? 7.876 5.057 11.832 1.00 91.50 117 GLY A C 1
ATOM 940 O O . GLY A 1 117 ? 7.028 4.314 12.316 1.00 91.50 117 GLY A O 1
ATOM 941 N N . GLY A 1 118 ? 8.061 6.301 12.286 1.00 93.75 118 GLY A N 1
ATOM 942 C CA . GLY A 1 118 ? 7.271 6.917 13.352 1.00 93.75 118 GLY A CA 1
ATOM 943 C C . GLY A 1 118 ? 5.792 7.070 12.989 1.00 93.75 118 GLY A C 1
ATOM 944 O O . GLY A 1 118 ? 4.941 6.838 13.844 1.00 93.75 118 GLY A O 1
ATOM 945 N N . ALA A 1 119 ? 5.480 7.373 11.724 1.00 95.00 119 ALA A N 1
ATOM 946 C CA . ALA A 1 119 ? 4.108 7.404 11.214 1.00 95.00 119 ALA A CA 1
ATOM 947 C C . ALA A 1 119 ? 3.479 6.005 11.211 1.00 95.00 119 ALA A C 1
ATOM 949 O O . ALA A 1 119 ? 2.383 5.830 11.739 1.00 95.00 119 ALA A O 1
ATOM 950 N N . PHE A 1 120 ? 4.205 4.996 10.714 1.00 94.94 120 PHE A N 1
ATOM 951 C CA . PHE A 1 120 ? 3.745 3.600 10.714 1.00 94.94 120 PHE A CA 1
ATOM 952 C C . PHE A 1 120 ? 3.484 3.077 12.128 1.00 94.94 120 PHE A C 1
ATOM 954 O O . PHE A 1 120 ? 2.459 2.447 12.372 1.00 94.94 120 PHE A O 1
ATOM 961 N N . LYS A 1 121 ? 4.390 3.349 13.075 1.00 95.81 121 LYS A N 1
ATOM 962 C CA . LYS A 1 121 ? 4.209 2.960 14.480 1.00 95.81 121 LYS A CA 1
ATOM 963 C C . LYS A 1 121 ? 3.017 3.664 15.109 1.00 95.81 121 LYS A C 1
ATOM 965 O O . LYS A 1 121 ? 2.218 3.026 15.782 1.00 95.81 121 LYS A O 1
ATOM 970 N N . TYR A 1 122 ? 2.871 4.967 14.888 1.00 97.12 122 TYR A N 1
ATOM 971 C CA . TYR A 1 122 ? 1.733 5.692 15.434 1.00 97.12 122 TYR A CA 1
ATOM 972 C C . TYR A 1 122 ? 0.401 5.155 14.889 1.00 97.12 122 TYR A C 1
ATOM 974 O O . TYR A 1 122 ? -0.482 4.825 15.677 1.00 97.12 122 TYR A O 1
ATOM 982 N N . ALA A 1 123 ? 0.291 4.963 13.574 1.00 97.31 123 ALA A N 1
ATOM 983 C CA . ALA A 1 123 ? -0.878 4.356 12.942 1.00 97.31 123 ALA A CA 1
ATOM 984 C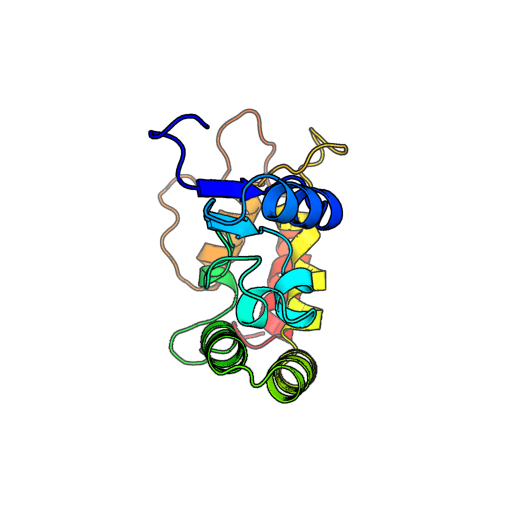 C . ALA A 1 123 ? -1.169 2.941 13.477 1.00 97.31 123 ALA A C 1
ATOM 986 O O . ALA A 1 123 ? -2.301 2.641 13.848 1.00 97.31 123 ALA A O 1
ATOM 987 N N . ALA A 1 124 ? -0.140 2.097 13.616 1.00 97.06 124 ALA A N 1
ATOM 988 C CA . ALA A 1 124 ? -0.274 0.770 14.216 1.00 97.06 124 ALA A CA 1
ATOM 989 C C . ALA A 1 124 ? -0.833 0.839 15.650 1.00 97.06 124 ALA A C 1
ATOM 991 O O . ALA A 1 124 ? -1.718 0.063 16.004 1.00 97.06 124 ALA A O 1
ATOM 992 N N . SER A 1 125 ? -0.375 1.803 16.457 1.00 97.06 125 SER A N 1
ATOM 993 C CA . SER A 1 125 ? -0.859 1.975 17.832 1.00 97.06 125 SER A CA 1
ATOM 994 C C . SER A 1 125 ? -2.331 2.385 17.921 1.00 97.06 125 SER A C 1
ATOM 996 O O . SER A 1 125 ? -3.005 1.985 18.866 1.00 97.06 125 SER A O 1
ATOM 998 N N . LEU A 1 126 ? -2.850 3.132 16.935 1.00 97.44 126 LEU A N 1
ATOM 999 C CA . LEU A 1 126 ? -4.271 3.492 16.877 1.00 97.44 126 LEU A CA 1
ATOM 1000 C C . LEU A 1 126 ? -5.159 2.257 16.680 1.00 97.44 126 LEU A C 1
ATOM 1002 O O . LEU A 1 126 ? -6.237 2.187 17.258 1.00 97.44 126 LEU A O 1
ATOM 1006 N N . LEU A 1 127 ? -4.675 1.264 15.931 1.00 97.31 127 LEU A N 1
ATOM 1007 C CA . LEU A 1 127 ? -5.350 -0.020 15.722 1.00 97.31 127 LEU A CA 1
ATOM 1008 C C . LEU A 1 127 ? -5.099 -1.034 16.855 1.00 97.31 127 LEU A C 1
ATOM 1010 O O . LEU A 1 127 ? -5.494 -2.192 16.748 1.00 97.31 127 LEU A O 1
ATOM 1014 N N . GLY A 1 128 ? -4.403 -0.637 17.926 1.00 95.88 128 GLY A N 1
ATOM 1015 C CA . GLY A 1 128 ? -4.049 -1.529 19.034 1.00 95.88 128 GLY A CA 1
ATOM 1016 C C . GLY A 1 128 ? -2.969 -2.563 18.695 1.00 95.88 128 GLY A C 1
ATOM 1017 O O . GLY A 1 128 ? -2.790 -3.529 19.438 1.00 95.88 128 GLY A O 1
ATOM 1018 N N . LEU A 1 129 ? -2.235 -2.383 17.592 1.00 96.56 129 LEU A N 1
ATOM 1019 C CA . LEU A 1 129 ? -1.144 -3.276 17.208 1.00 96.56 129 LEU A CA 1
ATOM 1020 C C . LEU A 1 129 ? 0.114 -3.007 18.055 1.00 96.56 129 LEU A C 1
ATOM 1022 O O . LEU A 1 129 ? 0.374 -1.865 18.448 1.00 96.56 129 LEU A O 1
ATOM 1026 N N . PRO A 1 130 ? 0.941 -4.034 18.323 1.00 95.25 130 PRO A N 1
ATOM 1027 C CA . PRO A 1 130 ? 2.151 -3.874 19.121 1.00 95.25 130 PRO A CA 1
ATOM 1028 C C . PRO A 1 130 ? 3.217 -3.054 18.378 1.00 95.25 130 PRO A C 1
ATOM 1030 O O . PRO A 1 130 ? 3.548 -3.341 17.229 1.00 95.25 130 PRO A O 1
ATOM 1033 N N . ILE A 1 131 ? 3.812 -2.071 19.065 1.00 95.25 131 ILE A N 1
ATOM 1034 C CA . ILE A 1 131 ? 4.874 -1.201 18.508 1.00 95.25 131 ILE A CA 1
ATOM 1035 C C . ILE A 1 131 ? 6.205 -1.265 19.277 1.00 95.25 131 ILE A C 1
ATOM 1037 O O . ILE A 1 131 ? 7.187 -0.634 18.872 1.00 95.25 131 ILE A O 1
ATOM 1041 N N . GLY A 1 132 ? 6.242 -2.049 20.361 1.00 93.25 132 GLY A N 1
ATOM 1042 C CA . GLY A 1 132 ? 7.358 -2.137 21.305 1.00 93.25 132 GLY A CA 1
ATOM 1043 C C . GLY A 1 132 ? 7.511 -0.894 22.190 1.00 93.25 132 GLY A C 1
ATOM 1044 O O . GLY A 1 132 ? 6.729 0.049 22.107 1.00 93.25 132 GLY A O 1
ATOM 1045 N N . ASP A 1 133 ? 8.558 -0.882 23.016 1.00 94.06 133 ASP A N 1
ATOM 1046 C CA . ASP A 1 133 ? 8.758 0.148 24.053 1.00 94.06 133 ASP A CA 1
ATOM 1047 C C . ASP A 1 133 ? 9.319 1.475 23.517 1.00 94.06 133 ASP A C 1
ATOM 1049 O O . ASP A 1 133 ? 9.396 2.470 24.234 1.00 94.06 133 ASP A O 1
ATOM 1053 N N . TYR A 1 134 ? 9.734 1.504 22.247 1.00 91.81 134 TYR A N 1
ATOM 1054 C CA . TYR A 1 134 ? 10.270 2.698 21.600 1.00 91.81 134 TYR A CA 1
ATOM 1055 C C . TYR A 1 134 ? 9.324 3.174 20.487 1.00 91.81 134 TYR A C 1
ATOM 1057 O O . TYR A 1 134 ? 9.350 2.603 19.387 1.00 91.81 134 TYR A O 1
ATOM 1065 N N . PRO A 1 135 ? 8.508 4.220 20.720 1.00 88.94 135 PRO A N 1
ATOM 1066 C CA . PRO A 1 135 ? 7.419 4.594 19.815 1.00 88.94 135 PRO A CA 1
ATOM 1067 C C . PRO A 1 135 ? 7.874 5.366 18.568 1.00 88.94 135 PRO A C 1
ATOM 1069 O O . PRO A 1 135 ? 7.086 5.569 17.647 1.00 88.94 135 PRO A O 1
ATOM 1072 N N . HIS A 1 136 ? 9.141 5.776 18.499 1.00 91.12 136 HIS A N 1
ATOM 1073 C CA . HIS A 1 136 ? 9.670 6.588 17.403 1.00 91.12 136 HIS A CA 1
ATOM 1074 C C . HIS A 1 136 ? 10.434 5.746 16.369 1.00 91.12 136 HIS A C 1
ATOM 1076 O O . HIS A 1 136 ? 10.767 4.569 16.584 1.00 91.12 136 HIS A O 1
ATOM 1082 N N . SER A 1 137 ? 10.729 6.357 15.221 1.00 89.00 137 SER A N 1
ATOM 1083 C CA . SER A 1 137 ? 11.784 5.859 14.339 1.00 89.00 137 SER A CA 1
ATOM 1084 C C . SER A 1 137 ? 13.137 5.976 15.024 1.00 89.00 137 SER A C 1
ATOM 1086 O O . SER A 1 137 ? 13.379 6.912 15.779 1.00 89.00 137 SER A O 1
ATOM 1088 N N . ARG A 1 138 ? 14.052 5.051 14.724 1.00 87.31 138 ARG A N 1
ATOM 1089 C CA . ARG A 1 138 ? 15.454 5.249 15.101 1.00 87.31 138 ARG A CA 1
ATOM 1090 C C . ARG A 1 138 ? 16.059 6.393 14.267 1.00 87.31 138 ARG A C 1
ATOM 1092 O O . ARG A 1 138 ? 15.620 6.598 13.129 1.00 87.31 138 ARG A O 1
ATOM 1099 N N . PRO A 1 139 ? 17.080 7.098 14.786 1.00 87.75 139 PRO A N 1
ATOM 1100 C CA . PRO A 1 139 ? 17.845 8.057 13.995 1.00 87.75 139 PRO A CA 1
ATOM 1101 C C . PRO A 1 139 ? 18.303 7.453 12.652 1.00 87.75 139 PRO A C 1
ATOM 1103 O O . PRO A 1 139 ? 18.616 6.260 12.604 1.00 87.75 139 PRO A O 1
ATOM 1106 N N . PRO A 1 140 ? 18.346 8.240 11.559 1.00 88.75 140 PRO A N 1
ATOM 1107 C CA . PRO A 1 140 ? 18.287 9.706 11.519 1.00 88.75 140 PRO A CA 1
ATOM 1108 C C . PRO A 1 140 ? 16.888 10.298 11.258 1.00 88.75 140 PRO A C 1
ATOM 1110 O O . PRO A 1 140 ? 16.784 11.475 10.920 1.00 88.75 140 PRO A O 1
ATOM 1113 N N . GLN A 1 141 ? 15.814 9.507 11.342 1.00 89.81 141 GLN A N 1
ATOM 1114 C CA . GLN A 1 141 ? 14.467 10.050 11.157 1.00 89.81 141 GLN A CA 1
ATOM 1115 C C . GLN A 1 141 ? 14.033 10.856 12.379 1.00 89.81 141 GLN A C 1
ATOM 1117 O O . GLN A 1 141 ? 14.156 10.382 13.506 1.00 89.81 141 GLN A O 1
ATOM 1122 N N . ALA A 1 142 ? 13.507 12.055 12.140 1.00 90.88 142 ALA A N 1
ATOM 1123 C CA . ALA A 1 142 ? 12.911 12.887 13.166 1.00 90.88 142 ALA A CA 1
ATOM 1124 C C . ALA A 1 142 ? 11.648 12.234 13.738 1.00 90.88 142 ALA A C 1
ATOM 1126 O O . ALA A 1 142 ? 11.025 11.354 13.125 1.00 90.88 142 ALA A O 1
ATOM 1127 N N . GLU A 1 143 ? 11.267 12.689 14.923 1.00 93.38 143 GLU A N 1
ATOM 1128 C CA . GLU A 1 143 ? 10.010 12.299 15.539 1.00 93.38 143 GLU A CA 1
ATOM 1129 C C . GLU A 1 143 ? 8.818 12.810 14.727 1.00 93.38 143 GLU A C 1
ATOM 1131 O O . GLU A 1 143 ? 8.866 13.884 14.127 1.00 93.38 143 GLU A O 1
ATOM 1136 N N . LEU A 1 144 ? 7.744 12.019 14.705 1.00 93.88 144 LEU A N 1
ATOM 1137 C CA . LEU A 1 144 ? 6.496 12.407 14.060 1.00 93.88 144 LEU A CA 1
ATOM 1138 C C . LEU A 1 144 ? 5.863 13.578 14.838 1.00 93.88 144 LEU A C 1
ATOM 1140 O O . LEU A 1 144 ? 5.576 13.393 16.028 1.00 93.88 144 LEU A O 1
ATOM 1144 N N . PRO A 1 145 ? 5.617 14.735 14.194 1.00 93.62 145 PRO A N 1
ATOM 1145 C CA . PRO A 1 145 ? 5.048 15.905 14.851 1.00 93.62 145 PRO A CA 1
ATOM 1146 C C . PRO A 1 145 ? 3.591 15.674 15.267 1.00 93.62 145 PRO A C 1
ATOM 1148 O O . PRO A 1 145 ? 2.883 14.850 14.680 1.00 93.62 145 PRO A O 1
ATOM 1151 N N . ASP A 1 146 ? 3.126 16.454 16.241 1.00 95.69 146 ASP A N 1
ATOM 1152 C CA . ASP A 1 146 ? 1.752 16.375 16.756 1.00 95.69 146 ASP A CA 1
ATOM 1153 C C . ASP A 1 146 ? 0.699 16.635 15.678 1.00 95.69 146 ASP A C 1
ATOM 1155 O O . ASP A 1 146 ? -0.339 15.978 15.660 1.00 95.69 146 ASP A O 1
ATOM 1159 N N . GLU A 1 147 ? 0.988 17.526 14.728 1.00 94.56 147 GLU A N 1
ATOM 1160 C CA . GLU A 1 147 ? 0.123 17.764 13.571 1.00 94.56 147 GLU A CA 1
ATOM 1161 C C . GLU A 1 147 ? -0.084 16.488 12.745 1.00 94.56 147 GLU A C 1
ATOM 1163 O O . GLU A 1 147 ? -1.218 16.135 12.422 1.00 94.56 147 GLU A O 1
ATOM 1168 N N . GLY A 1 148 ? 0.994 15.753 12.455 1.00 94.06 148 GLY A N 1
ATOM 1169 C CA . GLY A 1 148 ? 0.900 14.495 11.717 1.00 94.06 148 GLY A CA 1
ATOM 1170 C C . GLY A 1 148 ? 0.147 13.427 12.495 1.00 94.06 148 GLY A C 1
ATOM 1171 O O . GLY A 1 148 ? -0.662 12.699 11.925 1.00 94.06 148 GLY A O 1
ATOM 1172 N N . ARG A 1 149 ? 0.327 13.380 13.821 1.00 96.50 149 ARG A N 1
ATOM 1173 C CA . ARG A 1 149 ? -0.474 12.507 14.691 1.00 96.50 149 ARG A CA 1
ATOM 1174 C C . ARG A 1 149 ? -1.959 12.861 14.632 1.00 96.50 149 ARG A C 1
ATOM 1176 O O . ARG A 1 149 ? -2.790 11.967 14.499 1.00 96.50 149 ARG A O 1
ATOM 1183 N N . ALA A 1 150 ? -2.297 14.146 14.702 1.00 97.44 150 ALA A N 1
ATOM 1184 C CA . ALA A 1 150 ? -3.677 14.609 14.626 1.00 97.44 150 ALA A CA 1
ATOM 1185 C C . ALA A 1 150 ? -4.313 14.261 13.272 1.00 97.44 150 ALA A C 1
ATOM 1187 O O . ALA A 1 150 ? -5.386 13.669 13.248 1.00 97.44 150 ALA A O 1
ATOM 1188 N N . GLN A 1 151 ? -3.632 14.539 12.156 1.00 97.00 151 GLN A N 1
ATOM 1189 C CA . GLN A 1 151 ? -4.141 14.236 10.814 1.00 97.00 151 GLN A CA 1
ATOM 1190 C C . GLN A 1 151 ? -4.334 12.731 10.587 1.00 97.00 151 GLN A C 1
ATOM 1192 O O . GLN A 1 151 ? -5.385 12.326 10.093 1.00 97.00 151 GLN A O 1
ATOM 1197 N N . ILE A 1 152 ? -3.372 11.899 11.008 1.00 97.56 152 ILE A N 1
ATOM 1198 C CA . ILE A 1 152 ? -3.508 10.437 10.942 1.00 97.56 152 ILE A CA 1
ATOM 1199 C C . ILE A 1 152 ? -4.710 9.987 11.778 1.00 97.56 152 ILE A C 1
ATOM 1201 O O . ILE A 1 152 ? -5.563 9.269 11.269 1.00 97.56 152 ILE A O 1
ATOM 1205 N N . ARG A 1 153 ? -4.835 10.428 13.036 1.00 98.25 153 ARG A N 1
ATOM 1206 C CA . ARG A 1 153 ? -5.972 10.048 13.890 1.00 98.25 153 ARG A CA 1
ATOM 1207 C C . ARG A 1 153 ? -7.309 10.417 13.249 1.00 98.25 153 ARG A C 1
ATOM 1209 O O . ARG A 1 153 ? -8.179 9.557 13.152 1.00 98.25 153 ARG A O 1
ATOM 1216 N N . THR A 1 154 ? -7.444 11.650 12.768 1.00 98.06 154 THR A N 1
ATOM 1217 C CA . THR A 1 154 ? -8.663 12.131 12.108 1.00 98.06 154 THR A CA 1
ATOM 1218 C C . THR A 1 154 ? -9.003 11.302 10.870 1.00 98.06 154 THR A C 1
ATOM 1220 O O . THR A 1 154 ? -10.168 10.976 10.661 1.00 98.06 154 THR A O 1
ATOM 1223 N N . ALA A 1 155 ? -8.009 10.915 10.064 1.00 97.88 155 ALA A N 1
ATOM 1224 C CA . ALA A 1 155 ? -8.230 10.053 8.904 1.00 97.88 155 ALA A CA 1
ATOM 1225 C C . ALA A 1 155 ? -8.777 8.674 9.310 1.00 97.88 155 ALA A C 1
ATOM 1227 O O . ALA A 1 155 ? -9.740 8.196 8.715 1.00 97.88 155 ALA A O 1
ATOM 1228 N N . TYR A 1 156 ? -8.219 8.062 10.361 1.00 98.00 156 TYR A N 1
ATOM 1229 C CA . TYR A 1 156 ? -8.682 6.767 10.879 1.00 98.00 156 TYR A CA 1
ATOM 1230 C C . TYR A 1 156 ? -10.091 6.844 11.477 1.00 98.00 156 TYR A C 1
ATOM 1232 O O . TYR A 1 156 ? -10.886 5.932 11.262 1.00 98.00 156 TYR A O 1
ATOM 1240 N N . GLN A 1 157 ? -10.410 7.930 12.189 1.00 98.00 157 GLN A N 1
ATOM 1241 C CA . GLN A 1 157 ? -11.750 8.190 12.728 1.00 98.00 157 GLN A CA 1
ATOM 1242 C C . GLN A 1 157 ? -12.770 8.359 11.607 1.00 98.00 157 GLN A C 1
ATOM 1244 O O . GLN A 1 157 ? -13.791 7.680 11.585 1.00 98.00 157 GLN A O 1
ATOM 1249 N N . ARG A 1 158 ? -12.457 9.202 10.616 1.00 96.75 158 ARG A N 1
ATOM 1250 C CA . ARG A 1 158 ? -13.327 9.434 9.460 1.00 96.75 158 ARG A CA 1
ATOM 1251 C C . ARG A 1 158 ? -13.570 8.166 8.647 1.00 96.75 158 ARG A C 1
ATOM 1253 O O . ARG A 1 158 ? -14.663 7.983 8.123 1.00 96.75 158 ARG A O 1
ATOM 1260 N N . PHE A 1 159 ? -12.557 7.311 8.530 1.00 96.88 159 PHE A N 1
ATOM 1261 C CA . PHE A 1 159 ? -12.661 6.033 7.830 1.00 96.88 159 PHE A CA 1
ATOM 1262 C C . PHE A 1 159 ? -13.329 4.929 8.676 1.00 96.88 159 PHE A C 1
ATOM 1264 O O . PHE A 1 159 ? -13.648 3.858 8.165 1.00 96.88 159 PHE A O 1
ATOM 1271 N N . GLY A 1 160 ? -13.574 5.187 9.964 1.00 96.75 160 GLY A N 1
ATOM 1272 C CA . GLY A 1 160 ? -14.286 4.282 10.867 1.00 96.75 160 GLY A CA 1
ATOM 1273 C C . GLY A 1 160 ? -13.435 3.165 11.475 1.00 96.75 160 GLY A C 1
ATOM 1274 O O . GLY A 1 160 ? -13.980 2.300 12.151 1.00 96.75 160 GLY A O 1
ATOM 1275 N N . LEU A 1 161 ? -12.108 3.178 11.289 1.00 97.00 161 LEU A N 1
ATOM 1276 C CA . LEU A 1 161 ? -11.227 2.145 11.855 1.00 97.00 161 LEU A CA 1
ATOM 1277 C C . LEU A 1 161 ? -11.033 2.286 13.371 1.00 97.00 161 LEU A C 1
ATOM 1279 O O . LEU A 1 161 ? -10.656 1.321 14.035 1.00 97.00 161 LEU A O 1
ATOM 1283 N N . ILE A 1 162 ? -11.258 3.484 13.914 1.00 97.44 162 ILE A N 1
ATOM 1284 C CA . ILE A 1 162 ? -11.201 3.785 15.349 1.00 97.44 162 ILE A CA 1
ATOM 1285 C C . ILE A 1 162 ? -12.365 4.704 15.740 1.00 97.44 162 ILE A C 1
ATOM 1287 O O . ILE A 1 162 ? -12.906 5.414 14.894 1.00 97.44 162 ILE A O 1
ATOM 1291 N N . ALA A 1 163 ? -12.728 4.714 17.024 1.00 93.12 163 ALA A N 1
ATOM 1292 C CA . ALA A 1 163 ? -13.757 5.606 17.561 1.00 93.12 163 ALA A CA 1
ATOM 1293 C C . ALA A 1 163 ? -13.311 7.085 17.602 1.00 93.12 163 ALA A C 1
ATOM 1295 O O . ALA A 1 163 ? -12.108 7.380 17.641 1.00 93.12 163 ALA A O 1
ATOM 1296 N N . GLU A 1 164 ? -14.293 7.994 17.614 1.00 83.62 164 GLU A N 1
ATOM 1297 C CA . GLU A 1 164 ? -14.100 9.443 17.819 1.00 83.62 164 GLU A CA 1
ATOM 1298 C C . GLU A 1 164 ? -13.453 9.788 19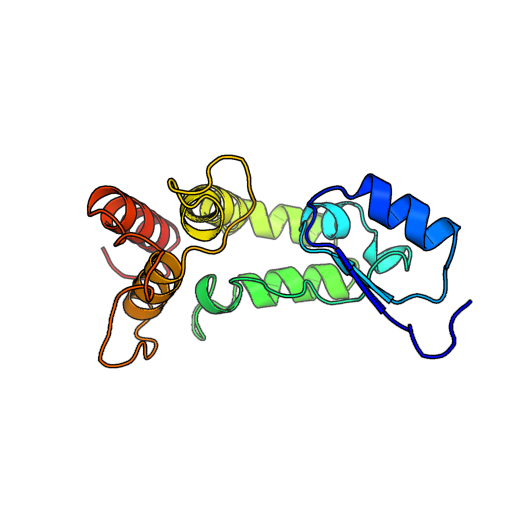.171 1.00 83.62 164 GLU A C 1
ATOM 1300 O O . GLU A 1 164 ? -13.782 9.134 20.188 1.00 83.62 164 GLU A O 1
#

pLDDT: mean 92.61, std 5.72, range [65.56, 98.5]

Radius of gyration: 17.32 Å; chains: 1; bounding box: 38×35×47 Å